Protein AF-A0A434L7R9-F1 (afdb_monomer)

Structure (mmCIF, N/CA/C/O backbone):
data_AF-A0A434L7R9-F1
#
_entry.id   AF-A0A434L7R9-F1
#
loop_
_atom_site.group_PDB
_atom_site.id
_atom_site.type_symbol
_atom_site.label_atom_id
_atom_site.label_alt_id
_atom_site.label_comp_id
_atom_site.label_asym_id
_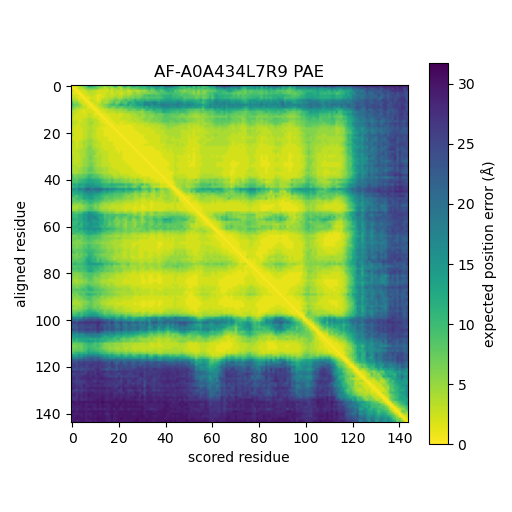atom_site.label_entity_id
_atom_site.label_seq_id
_atom_site.pdbx_PDB_ins_code
_atom_site.Cartn_x
_atom_site.Cartn_y
_atom_site.Cartn_z
_atom_site.occupancy
_atom_site.B_iso_or_equiv
_atom_site.auth_seq_id
_atom_site.auth_comp_id
_atom_site.auth_asym_id
_atom_site.auth_atom_id
_atom_site.pdbx_PDB_model_num
ATOM 1 N N . MET A 1 1 ? -10.806 -3.425 17.895 1.00 69.25 1 MET A N 1
ATOM 2 C CA . MET A 1 1 ? -9.485 -2.776 17.743 1.00 69.25 1 MET A CA 1
ATOM 3 C C . MET A 1 1 ? -8.549 -3.021 18.922 1.00 69.25 1 MET A C 1
ATOM 5 O O . MET A 1 1 ? -7.379 -2.742 18.752 1.00 69.25 1 MET A O 1
ATOM 9 N N . GLY A 1 2 ? -9.009 -3.547 20.071 1.00 85.31 2 GLY A N 1
ATOM 10 C CA . GLY A 1 2 ? -8.093 -4.004 21.130 1.00 85.31 2 GLY A CA 1
ATOM 11 C C . GLY A 1 2 ? -7.186 -2.913 21.700 1.00 85.31 2 GLY A C 1
ATOM 12 O O . GLY A 1 2 ? -6.108 -3.219 22.156 1.00 85.31 2 GLY A O 1
ATOM 13 N N . LEU A 1 3 ? -7.594 -1.644 21.629 1.00 91.31 3 LEU A N 1
ATOM 14 C CA . LEU A 1 3 ? -6.756 -0.505 22.029 1.00 91.31 3 LEU A CA 1
ATOM 15 C C . LEU A 1 3 ? -6.700 -0.309 23.549 1.00 91.31 3 LEU A C 1
ATOM 17 O O . LEU A 1 3 ? -5.814 0.364 24.068 1.00 91.31 3 LEU A O 1
ATOM 21 N N . ALA A 1 4 ? -7.687 -0.859 24.248 1.00 91.94 4 ALA A N 1
ATOM 22 C CA . ALA A 1 4 ? -7.780 -0.862 25.692 1.00 91.94 4 ALA A CA 1
ATOM 23 C C . ALA A 1 4 ? -8.614 -2.065 26.138 1.00 91.94 4 ALA A C 1
ATOM 25 O O . ALA A 1 4 ? -9.510 -2.513 25.413 1.00 91.94 4 ALA A O 1
ATOM 26 N N . ALA A 1 5 ? -8.340 -2.546 27.344 1.00 90.44 5 ALA A N 1
ATOM 27 C CA . ALA A 1 5 ? -9.110 -3.576 28.020 1.00 90.44 5 ALA A CA 1
ATOM 28 C C . ALA A 1 5 ? -9.573 -3.062 29.387 1.00 90.44 5 ALA A C 1
ATOM 30 O O . ALA A 1 5 ? -8.833 -2.368 30.091 1.00 90.44 5 ALA A O 1
ATOM 31 N N . GLU A 1 6 ? -10.800 -3.401 29.768 1.00 91.06 6 GLU A N 1
ATOM 32 C CA . GLU A 1 6 ? -11.309 -3.106 31.104 1.00 91.06 6 GLU A CA 1
ATOM 33 C C . GLU A 1 6 ? -10.627 -4.033 32.122 1.00 91.06 6 GLU A C 1
ATOM 35 O O . GLU A 1 6 ? -10.581 -5.249 31.936 1.00 91.06 6 GLU A O 1
ATOM 40 N N . VAL A 1 7 ? -10.067 -3.453 33.186 1.00 92.31 7 VAL A N 1
ATOM 41 C CA . VAL A 1 7 ? -9.358 -4.184 34.258 1.00 92.31 7 VAL A CA 1
ATOM 42 C C . VAL A 1 7 ? -10.090 -4.119 35.604 1.00 92.31 7 VAL A C 1
ATOM 44 O O . VAL A 1 7 ? -9.657 -4.723 36.581 1.00 92.31 7 VAL A O 1
ATOM 47 N N . GLY A 1 8 ? -11.212 -3.401 35.656 1.00 88.81 8 GLY A N 1
ATOM 48 C CA . GLY A 1 8 ? -12.092 -3.249 36.810 1.00 88.81 8 GLY A CA 1
ATOM 49 C C . GLY A 1 8 ? -13.160 -2.196 36.518 1.00 88.81 8 GLY A C 1
ATOM 50 O O . GLY A 1 8 ? -13.032 -1.455 35.547 1.00 88.81 8 GLY A O 1
ATOM 51 N N . ALA A 1 9 ? -14.194 -2.101 37.357 1.00 89.75 9 ALA A N 1
ATOM 52 C CA . ALA A 1 9 ? -15.298 -1.167 37.133 1.00 89.75 9 ALA A CA 1
ATOM 53 C C . ALA A 1 9 ? -14.784 0.277 36.966 1.00 89.75 9 ALA A C 1
ATOM 55 O O . ALA A 1 9 ? -14.219 0.862 37.892 1.00 89.75 9 ALA A O 1
ATOM 56 N N . GLY A 1 10 ? -14.951 0.835 35.764 1.00 89.38 10 GLY A N 1
ATOM 57 C CA . GLY A 1 10 ? -14.496 2.188 35.424 1.00 89.38 10 GLY A CA 1
ATOM 58 C C . GLY A 1 10 ? -12.977 2.348 35.264 1.00 89.38 10 GLY A C 1
ATOM 59 O O . GLY A 1 10 ? -12.508 3.471 35.097 1.00 89.38 10 GLY A O 1
ATOM 60 N N . SER A 1 11 ? -12.208 1.257 35.290 1.00 91.94 11 SER A N 1
ATOM 61 C CA . SER A 1 11 ? -10.750 1.252 35.129 1.00 91.94 11 SER A CA 1
ATOM 62 C C . SER A 1 11 ? -10.344 0.549 33.836 1.00 91.94 11 SER A C 1
ATOM 64 O O . SER A 1 11 ? -10.646 -0.625 33.624 1.00 91.94 11 SER A O 1
ATOM 66 N N . TRP A 1 12 ? -9.608 1.262 32.986 1.00 93.69 12 TRP A N 1
ATOM 67 C CA . TRP A 1 12 ? -9.172 0.784 31.676 1.00 93.69 12 TRP A CA 1
ATOM 68 C C . TRP A 1 12 ? -7.652 0.777 31.594 1.00 93.69 12 TRP A C 1
ATOM 70 O O . TRP A 1 12 ? -6.999 1.748 31.976 1.00 93.69 12 TRP A O 1
ATOM 80 N N . ARG A 1 13 ? -7.093 -0.311 31.068 1.00 93.25 13 ARG A N 1
ATOM 81 C CA . ARG A 1 13 ? -5.677 -0.408 30.719 1.00 93.25 13 ARG A CA 1
ATOM 82 C C . ARG A 1 13 ? -5.546 -0.255 29.213 1.00 93.25 13 ARG A C 1
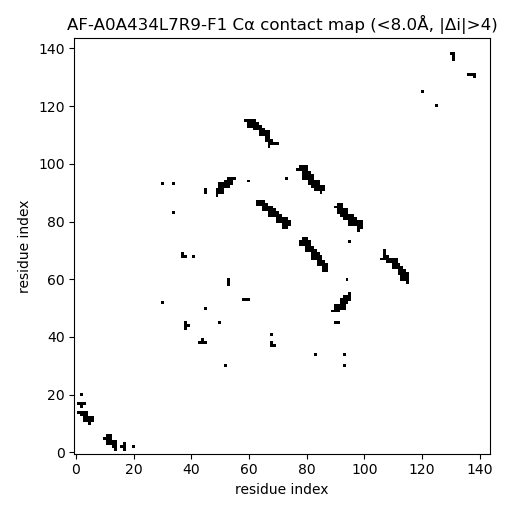ATOM 84 O O . ARG A 1 13 ? -6.224 -0.962 28.469 1.00 93.25 13 ARG A O 1
ATOM 91 N N . LEU A 1 14 ? -4.697 0.671 28.779 1.00 94.62 14 LEU A N 1
ATOM 92 C CA . LEU A 1 14 ? -4.328 0.782 27.371 1.00 94.62 14 LEU A CA 1
ATOM 93 C C . LEU A 1 14 ? -3.544 -0.460 26.956 1.00 94.62 14 LEU A C 1
ATOM 95 O O . LEU A 1 14 ? -2.793 -1.017 27.755 1.00 94.62 14 LEU A O 1
ATOM 99 N N . ASP A 1 15 ? -3.759 -0.896 25.725 1.00 93.19 15 ASP A N 1
ATOM 100 C CA . ASP A 1 15 ? -2.998 -1.999 25.162 1.00 93.19 15 ASP A CA 1
ATOM 101 C C . ASP A 1 15 ? -1.549 -1.566 24.919 1.00 93.19 15 ASP A C 1
ATOM 103 O O . ASP A 1 15 ? -1.291 -0.435 24.494 1.00 93.19 15 ASP A O 1
ATOM 107 N N . ASP A 1 16 ? -0.606 -2.462 25.193 1.00 93.56 16 ASP A N 1
ATOM 108 C CA . ASP A 1 16 ? 0.822 -2.182 25.045 1.00 93.56 16 ASP A CA 1
ATOM 109 C C . ASP A 1 16 ? 1.188 -1.926 23.558 1.00 93.56 16 ASP A C 1
ATOM 111 O O . ASP A 1 16 ? 2.141 -1.208 23.262 1.00 93.56 16 ASP A O 1
ATOM 115 N N . GLU A 1 17 ? 0.364 -2.405 22.613 1.00 93.50 17 GLU A N 1
ATOM 116 C CA . GLU A 1 17 ? 0.475 -2.202 21.161 1.00 93.50 17 GLU A CA 1
ATOM 117 C C . GLU A 1 17 ? -0.430 -1.069 20.622 1.00 93.50 17 GLU A C 1
ATOM 119 O O . GLU A 1 17 ? -0.633 -0.947 19.403 1.00 93.50 17 GLU A O 1
ATOM 124 N N . LEU A 1 18 ? -0.995 -0.223 21.497 1.00 95.00 18 LEU A N 1
ATOM 125 C CA . LEU A 1 18 ? -1.879 0.894 21.128 1.00 95.00 18 LEU A CA 1
ATOM 126 C C . LEU A 1 18 ? -1.269 1.771 20.028 1.00 95.00 18 LEU A C 1
ATOM 128 O O . LEU A 1 18 ? -1.896 2.012 18.992 1.00 95.00 18 LEU A O 1
ATOM 132 N N . GLU A 1 19 ? -0.046 2.252 20.254 1.00 94.69 19 GLU A N 1
ATOM 133 C CA . GLU A 1 19 ? 0.645 3.162 19.342 1.00 94.69 19 GLU A CA 1
ATOM 134 C C . GLU A 1 19 ? 0.885 2.501 17.981 1.00 94.69 19 GLU A C 1
ATOM 136 O O . GLU A 1 19 ? 0.565 3.080 16.942 1.00 94.69 19 GLU A O 1
ATOM 141 N N . ALA A 1 20 ? 1.393 1.265 17.978 1.00 91.31 20 ALA A N 1
ATOM 142 C CA . ALA A 1 20 ? 1.661 0.510 16.760 1.00 91.31 20 ALA A CA 1
ATOM 143 C C . ALA A 1 20 ? 0.377 0.257 15.953 1.00 91.31 20 ALA A C 1
ATOM 145 O O . ALA A 1 20 ? 0.371 0.369 14.724 1.00 91.31 20 ALA A O 1
ATOM 146 N N . THR A 1 21 ? -0.729 -0.042 16.636 1.00 91.31 21 THR A N 1
ATOM 147 C CA . THR A 1 21 ? -2.034 -0.279 16.008 1.00 91.31 21 THR A CA 1
ATOM 148 C C . THR A 1 21 ? -2.620 0.995 15.410 1.00 91.31 21 THR A C 1
ATOM 150 O O . THR A 1 21 ? -3.087 0.977 14.265 1.00 91.31 21 THR A O 1
ATOM 153 N N . LEU A 1 22 ? -2.572 2.111 16.139 1.00 94.19 22 LEU A N 1
ATOM 154 C CA . LEU A 1 22 ? -3.037 3.404 15.638 1.00 94.19 22 LEU A CA 1
ATOM 155 C C . LEU A 1 22 ? -2.186 3.900 14.467 1.00 94.19 22 LEU A C 1
ATOM 157 O O . LEU A 1 22 ? -2.750 4.327 13.459 1.00 94.19 22 LEU A O 1
ATOM 161 N N . ARG A 1 23 ? -0.857 3.774 14.553 1.00 91.25 23 ARG A N 1
ATOM 162 C CA . ARG A 1 23 ? 0.069 4.125 13.469 1.00 91.25 23 ARG A CA 1
ATOM 163 C C . ARG A 1 23 ? -0.252 3.352 12.191 1.00 91.25 23 ARG A C 1
ATOM 165 O O . ARG A 1 23 ? -0.540 3.970 11.172 1.00 91.25 23 ARG A O 1
ATOM 172 N N . ARG A 1 24 ? -0.329 2.020 12.265 1.00 90.00 24 ARG A N 1
ATOM 173 C CA . ARG A 1 24 ? -0.670 1.154 11.121 1.00 90.00 24 ARG A CA 1
ATOM 174 C C . ARG A 1 24 ? -2.046 1.472 10.529 1.00 90.00 24 ARG A C 1
ATOM 176 O O . ARG A 1 24 ? -2.234 1.415 9.316 1.00 90.00 24 ARG A O 1
ATOM 183 N N . THR A 1 25 ? -3.020 1.814 11.372 1.00 91.88 25 THR A N 1
ATOM 184 C CA . THR A 1 25 ? -4.361 2.210 10.912 1.00 91.88 25 THR A CA 1
ATOM 185 C C . THR A 1 25 ? -4.321 3.547 10.167 1.00 91.88 25 THR A C 1
ATOM 187 O O . THR A 1 25 ? -4.939 3.673 9.109 1.00 91.88 25 THR A O 1
ATOM 190 N N . GLY A 1 26 ? -3.575 4.525 10.689 1.00 92.75 26 GLY A N 1
ATOM 191 C CA . GLY A 1 26 ? -3.361 5.822 10.046 1.00 92.75 26 GLY A CA 1
ATOM 192 C C . GLY A 1 26 ? -2.649 5.687 8.700 1.00 92.75 26 GLY A C 1
ATOM 193 O O . GLY A 1 26 ? -3.178 6.141 7.687 1.00 92.75 26 GLY A O 1
ATOM 194 N N . GLU A 1 27 ? -1.528 4.963 8.670 1.00 91.44 27 GLU A N 1
ATOM 195 C CA . GLU A 1 27 ? -0.754 4.670 7.455 1.00 91.44 27 GLU A CA 1
ATOM 196 C C . GLU A 1 27 ? -1.627 4.023 6.375 1.00 91.44 27 GLU A C 1
ATOM 198 O O . GLU A 1 27 ? -1.653 4.468 5.225 1.00 91.44 27 GLU A O 1
ATOM 203 N N . ARG A 1 28 ? -2.425 3.015 6.748 1.00 92.50 28 ARG A N 1
ATOM 204 C CA . ARG A 1 28 ? -3.359 2.376 5.816 1.00 92.50 28 ARG A CA 1
ATOM 205 C C . ARG A 1 28 ? -4.388 3.367 5.270 1.00 92.50 28 ARG A C 1
ATOM 207 O O . ARG A 1 28 ? -4.706 3.323 4.081 1.00 92.50 28 ARG A O 1
ATOM 214 N N . GLY A 1 29 ? -4.904 4.259 6.113 1.00 93.81 29 GLY A N 1
ATOM 215 C CA . GLY A 1 29 ? -5.816 5.324 5.697 1.00 93.81 29 GLY A CA 1
ATOM 216 C C . GLY A 1 29 ? -5.188 6.276 4.676 1.00 93.81 29 GLY A C 1
ATOM 217 O O . GLY A 1 29 ? -5.839 6.651 3.699 1.00 93.81 29 GLY A O 1
ATOM 218 N N . ASP A 1 30 ? -3.919 6.628 4.851 1.00 93.44 30 ASP A N 1
ATOM 219 C CA . ASP A 1 30 ? -3.205 7.522 3.937 1.00 93.44 30 ASP A CA 1
ATOM 220 C C . ASP A 1 30 ? -2.859 6.851 2.599 1.00 93.44 30 ASP A C 1
ATOM 222 O O . ASP A 1 30 ? -2.959 7.488 1.541 1.00 93.44 30 ASP A O 1
ATOM 226 N N . ILE A 1 31 ? -2.579 5.543 2.607 1.00 94.00 31 ILE A N 1
ATOM 227 C CA . ILE A 1 31 ? -2.461 4.736 1.383 1.00 94.00 31 ILE A CA 1
ATOM 228 C C . ILE A 1 31 ? -3.781 4.751 0.601 1.00 94.00 31 ILE A C 1
ATOM 230 O O . ILE A 1 31 ? -3.784 5.037 -0.596 1.00 94.00 31 ILE A O 1
ATOM 234 N N . ILE A 1 32 ? -4.915 4.507 1.263 1.00 93.88 32 ILE A N 1
ATOM 235 C CA . ILE A 1 32 ? -6.250 4.507 0.637 1.00 93.88 32 ILE A CA 1
ATOM 236 C C . ILE A 1 32 ? -6.558 5.869 -0.003 1.00 93.88 32 ILE A C 1
ATOM 238 O O . ILE A 1 32 ? -6.998 5.923 -1.154 1.00 93.88 32 ILE A O 1
ATOM 242 N N . LYS A 1 33 ? -6.278 6.978 0.697 1.00 94.69 33 LYS A N 1
ATOM 243 C CA . LYS A 1 33 ? -6.427 8.334 0.135 1.00 94.69 33 LYS A CA 1
ATOM 244 C C . LYS A 1 33 ? -5.545 8.538 -1.096 1.00 94.69 33 LYS A C 1
ATOM 246 O O . LYS A 1 33 ? -5.982 9.149 -2.070 1.00 94.69 33 LYS A O 1
ATOM 251 N N . THR A 1 34 ? -4.318 8.024 -1.059 1.00 95.00 34 THR A N 1
ATOM 252 C CA . THR A 1 34 ? -3.379 8.100 -2.181 1.00 95.00 34 THR A CA 1
ATOM 253 C C . THR A 1 34 ? -3.894 7.324 -3.388 1.00 95.00 34 THR A C 1
ATOM 255 O O . THR A 1 34 ? -3.981 7.900 -4.468 1.00 95.00 34 THR A O 1
ATOM 258 N N . ILE A 1 35 ? -4.330 6.072 -3.210 1.00 94.94 35 ILE A N 1
ATOM 259 C CA . ILE A 1 35 ? -4.923 5.269 -4.291 1.00 94.94 35 ILE A CA 1
ATOM 260 C C . ILE A 1 35 ? -6.105 6.005 -4.920 1.00 94.94 35 ILE A C 1
ATOM 262 O O . ILE A 1 35 ? -6.157 6.153 -6.141 1.00 94.94 35 ILE A O 1
ATOM 266 N N . HIS A 1 36 ? -7.021 6.510 -4.092 1.00 94.12 36 HIS A N 1
ATOM 267 C CA . HIS A 1 36 ? -8.189 7.239 -4.570 1.00 94.12 36 HIS A CA 1
ATOM 268 C C . HIS A 1 36 ? -7.801 8.447 -5.431 1.00 94.12 36 HIS A C 1
ATOM 270 O O . HIS A 1 36 ? -8.306 8.595 -6.542 1.00 94.12 36 HIS A O 1
ATOM 276 N N . ARG A 1 37 ? -6.880 9.285 -4.939 1.00 93.44 37 ARG A N 1
ATOM 277 C CA . ARG A 1 37 ? -6.418 10.490 -5.638 1.00 93.44 37 ARG A CA 1
ATOM 278 C C . ARG A 1 37 ? -5.783 10.156 -6.991 1.00 93.44 37 ARG A C 1
ATOM 280 O O . ARG A 1 37 ? -6.148 10.770 -7.991 1.00 93.44 37 ARG A O 1
ATOM 287 N N . GLU A 1 38 ? -4.871 9.185 -7.030 1.00 94.00 38 GLU A N 1
ATOM 288 C CA . GLU A 1 38 ? -4.149 8.822 -8.258 1.00 94.00 38 GLU A CA 1
ATOM 289 C C . GLU A 1 38 ? -5.067 8.169 -9.304 1.00 94.00 38 GLU A C 1
ATOM 291 O O . GLU A 1 38 ? -4.954 8.449 -10.499 1.00 94.00 38 GLU A O 1
ATOM 296 N N . LEU A 1 39 ? -6.007 7.322 -8.871 1.00 92.00 39 LEU A N 1
ATOM 297 C CA . LEU A 1 39 ? -6.975 6.690 -9.769 1.00 92.00 39 LEU A CA 1
ATOM 298 C C . LEU A 1 39 ? -8.006 7.691 -10.302 1.00 92.00 39 LEU A C 1
ATOM 300 O O . LEU A 1 39 ? -8.261 7.720 -11.510 1.00 92.00 39 LEU A O 1
ATOM 304 N N . ALA A 1 40 ? -8.566 8.537 -9.432 1.00 90.62 40 ALA A N 1
ATOM 305 C CA . ALA A 1 40 ? -9.532 9.563 -9.821 1.00 90.62 40 ALA A CA 1
ATOM 306 C C . ALA A 1 40 ? -8.919 10.562 -10.813 1.00 90.62 40 ALA A C 1
ATOM 308 O O . ALA A 1 40 ? -9.532 10.860 -11.837 1.00 90.62 40 ALA A O 1
ATOM 309 N N . GLY A 1 41 ? -7.674 10.994 -10.576 1.00 88.12 41 GLY A N 1
ATOM 310 C CA . GLY A 1 41 ? -6.940 11.883 -11.483 1.00 88.12 41 GLY A CA 1
ATOM 311 C C . GLY A 1 41 ? -6.703 11.304 -12.884 1.00 88.12 41 GLY A C 1
ATOM 312 O O . GLY A 1 41 ? -6.439 12.057 -13.818 1.00 88.12 41 GLY A O 1
ATOM 313 N N . LYS A 1 42 ? -6.827 9.981 -13.056 1.00 87.19 42 LYS A N 1
ATOM 314 C CA . LYS A 1 42 ? -6.656 9.277 -14.340 1.00 87.19 42 LYS A CA 1
ATOM 315 C C . LYS A 1 42 ? -7.957 8.716 -14.915 1.00 87.19 42 LYS A C 1
ATOM 317 O O . LYS A 1 42 ? -7.910 7.992 -15.907 1.00 87.19 42 LYS A O 1
ATOM 322 N N . GLY A 1 43 ? -9.103 9.019 -14.299 1.00 85.44 43 GLY A N 1
ATOM 323 C CA . GLY A 1 43 ? -10.408 8.493 -14.714 1.00 85.44 43 GLY A CA 1
ATOM 324 C C . GLY A 1 43 ? -10.562 6.980 -14.519 1.00 85.44 43 GLY A C 1
ATOM 325 O O . GLY A 1 43 ? -11.434 6.369 -15.130 1.00 85.44 43 GLY A O 1
ATOM 326 N N . LEU A 1 44 ? -9.725 6.358 -13.683 1.00 82.81 44 LEU A N 1
ATOM 327 C CA . LEU A 1 44 ? -9.718 4.915 -13.423 1.00 82.81 44 LEU A CA 1
ATOM 328 C C . LEU A 1 44 ? -10.542 4.588 -12.179 1.00 82.81 44 LEU A C 1
ATOM 330 O O . LEU A 1 44 ? -10.025 4.088 -11.183 1.00 82.81 44 LEU A O 1
ATOM 334 N N . ALA A 1 45 ? -11.836 4.901 -12.222 1.00 75.69 45 ALA A N 1
ATOM 335 C CA . ALA A 1 45 ? -12.739 4.649 -11.106 1.00 75.69 45 ALA A CA 1
ATOM 336 C C . ALA A 1 45 ? -12.936 3.135 -10.891 1.00 75.69 45 ALA A C 1
ATOM 338 O O . ALA A 1 45 ? -13.754 2.496 -11.550 1.00 75.69 45 ALA A O 1
ATOM 339 N N . ARG A 1 46 ? -12.170 2.561 -9.959 1.00 78.81 46 ARG A N 1
ATOM 340 C CA . ARG A 1 46 ? -12.390 1.218 -9.403 1.00 78.81 46 ARG A CA 1
ATOM 341 C C . ARG A 1 46 ? -13.164 1.319 -8.094 1.00 78.81 46 ARG A C 1
ATOM 343 O O . ARG A 1 46 ? -13.029 2.315 -7.379 1.00 78.81 46 ARG A O 1
ATOM 350 N N . SER A 1 47 ? -13.938 0.286 -7.762 1.00 86.12 47 SER A N 1
ATOM 351 C CA . SER A 1 47 ? -14.520 0.184 -6.424 1.00 86.12 47 SER A CA 1
ATOM 352 C C . SER A 1 47 ? -13.397 0.073 -5.396 1.00 86.12 47 SER A C 1
ATOM 354 O O . SER A 1 47 ? -12.377 -0.564 -5.654 1.00 86.12 47 SER A O 1
ATOM 356 N N . ALA A 1 48 ? -13.587 0.640 -4.204 1.00 83.75 48 ALA A N 1
ATOM 357 C CA . ALA A 1 48 ? -12.632 0.473 -3.108 1.00 83.75 48 ALA A CA 1
ATOM 358 C C . ALA A 1 48 ? -12.450 -1.006 -2.707 1.00 83.75 48 ALA A C 1
ATOM 360 O O . ALA A 1 48 ? -11.409 -1.375 -2.171 1.00 83.75 48 ALA A O 1
ATOM 361 N N . ALA A 1 49 ? -13.439 -1.861 -3.001 1.00 87.94 49 ALA A N 1
ATOM 362 C CA . ALA A 1 49 ? -13.350 -3.309 -2.805 1.00 87.94 49 ALA A CA 1
ATOM 363 C C . ALA A 1 49 ? -12.317 -3.988 -3.729 1.00 87.94 49 ALA A C 1
ATOM 365 O O . ALA A 1 49 ? -11.846 -5.080 -3.418 1.00 87.94 49 ALA A O 1
ATOM 366 N N . ASP A 1 50 ? -11.938 -3.333 -4.829 1.00 92.94 50 ASP A N 1
ATOM 367 C CA . ASP A 1 50 ? -10.977 -3.842 -5.811 1.00 92.94 50 ASP A CA 1
ATOM 368 C C . ASP A 1 50 ? -9.546 -3.350 -5.532 1.00 92.94 50 ASP A C 1
ATOM 370 O O . ASP A 1 50 ? -8.642 -3.559 -6.342 1.00 92.94 50 ASP A O 1
ATOM 374 N N . TRP A 1 51 ? -9.318 -2.656 -4.412 1.00 94.19 51 TRP A N 1
ATOM 375 C CA . TRP A 1 51 ? -7.990 -2.187 -4.023 1.00 94.19 51 TRP A CA 1
ATOM 376 C C . TRP A 1 51 ? -7.276 -3.226 -3.168 1.00 94.19 51 TRP A C 1
ATOM 378 O O . TRP A 1 51 ? -7.812 -3.727 -2.179 1.00 94.19 51 TRP A O 1
ATOM 388 N N . VAL A 1 52 ? -6.027 -3.511 -3.519 1.00 94.81 52 VAL A N 1
ATOM 389 C CA . VAL A 1 52 ? -5.161 -4.429 -2.779 1.00 94.81 52 VAL A CA 1
ATOM 390 C C . VAL A 1 52 ? -3.916 -3.672 -2.345 1.00 94.81 52 VAL A C 1
ATOM 392 O O . VAL A 1 52 ? -3.246 -3.046 -3.163 1.00 94.81 52 VAL A O 1
ATOM 395 N N . ILE A 1 53 ? -3.615 -3.718 -1.050 1.00 93.81 53 ILE A N 1
ATOM 396 C CA . ILE A 1 53 ? -2.458 -3.043 -0.461 1.00 93.81 53 ILE A CA 1
ATOM 397 C C . ILE A 1 53 ? -1.443 -4.108 -0.085 1.00 93.81 53 ILE A C 1
ATOM 399 O O . ILE A 1 53 ? -1.725 -4.963 0.752 1.00 93.81 53 ILE A O 1
ATOM 403 N N . HIS A 1 54 ? -0.274 -4.018 -0.703 1.00 93.12 54 HIS A N 1
ATOM 404 C CA . HIS A 1 54 ? 0.884 -4.852 -0.433 1.00 93.12 54 HIS A CA 1
ATOM 405 C C . HIS A 1 54 ? 1.927 -4.007 0.291 1.00 93.12 54 HIS A C 1
ATOM 407 O O . HIS A 1 54 ? 2.829 -3.428 -0.322 1.00 93.12 54 HIS A O 1
ATOM 413 N N . ASP A 1 55 ? 1.716 -3.859 1.596 1.00 86.88 55 ASP A N 1
ATOM 414 C CA . ASP A 1 55 ? 2.632 -3.167 2.496 1.00 86.88 55 ASP A CA 1
ATOM 415 C C . ASP A 1 55 ? 3.694 -4.123 3.066 1.00 86.88 55 ASP A C 1
ATOM 417 O O . ASP A 1 55 ? 3.683 -5.329 2.824 1.00 86.88 55 ASP A O 1
ATOM 421 N N . ARG A 1 56 ? 4.642 -3.573 3.828 1.00 79.75 56 ARG A N 1
ATOM 422 C CA . ARG A 1 56 ? 5.757 -4.328 4.414 1.00 79.75 56 ARG A CA 1
ATOM 423 C C . ARG A 1 56 ? 5.324 -5.405 5.415 1.00 79.75 56 ARG A C 1
ATOM 425 O O . ARG A 1 56 ? 6.063 -6.368 5.605 1.00 79.75 56 ARG A O 1
ATOM 432 N N . ALA A 1 57 ? 4.215 -5.194 6.119 1.00 77.25 57 ALA A N 1
ATOM 433 C CA . ALA A 1 57 ? 3.749 -6.098 7.166 1.00 77.25 57 ALA A CA 1
ATOM 434 C C . ALA A 1 57 ? 2.864 -7.224 6.606 1.00 77.25 57 ALA A C 1
ATOM 436 O O . ALA A 1 57 ? 2.596 -8.194 7.315 1.00 77.25 57 ALA A O 1
ATOM 437 N N . GLY A 1 58 ? 2.404 -7.080 5.363 1.00 79.12 58 GLY A N 1
ATOM 438 C CA . GLY A 1 58 ? 1.562 -8.039 4.669 1.00 79.12 58 GLY A CA 1
ATOM 439 C C . GLY A 1 58 ? 2.317 -9.136 3.924 1.00 79.12 58 GLY A C 1
ATOM 440 O O . GLY A 1 58 ? 3.544 -9.254 3.950 1.00 79.12 58 GLY A O 1
ATOM 441 N N . GLU A 1 59 ? 1.533 -9.958 3.233 1.00 81.50 59 GLU A N 1
ATOM 442 C CA . GLU A 1 59 ? 2.060 -10.982 2.341 1.00 81.50 59 GLU A CA 1
ATOM 443 C C . GLU A 1 59 ? 2.729 -10.351 1.111 1.00 81.50 59 GLU A C 1
ATOM 445 O O . GLU A 1 59 ? 2.264 -9.329 0.596 1.00 81.50 59 GLU A O 1
ATOM 450 N N . PRO A 1 60 ? 3.813 -10.958 0.600 1.00 79.00 60 PRO A N 1
ATOM 451 C CA . PRO A 1 60 ? 4.449 -10.483 -0.614 1.00 79.00 60 PRO A CA 1
ATOM 452 C C . PRO A 1 60 ? 3.503 -10.589 -1.812 1.00 79.00 60 PRO A C 1
ATOM 454 O O . PRO A 1 60 ? 2.718 -11.529 -1.944 1.00 79.00 60 PRO A O 1
ATOM 457 N N . VAL A 1 61 ? 3.653 -9.645 -2.740 1.00 82.88 61 VAL A N 1
ATOM 458 C CA . VAL A 1 61 ? 2.898 -9.604 -3.995 1.00 82.88 61 VAL A CA 1
ATOM 459 C C . VAL A 1 61 ? 3.092 -10.906 -4.769 1.00 82.88 61 VAL A C 1
ATOM 461 O O . VAL A 1 61 ? 4.190 -11.176 -5.259 1.00 82.88 61 VAL A O 1
ATOM 464 N N . GLN A 1 62 ? 2.029 -11.695 -4.935 1.00 84.75 62 GLN A N 1
ATOM 465 C CA . GLN A 1 62 ? 2.020 -12.760 -5.941 1.00 84.75 62 GLN A CA 1
ATOM 466 C C . GLN A 1 62 ? 2.212 -12.149 -7.330 1.00 84.75 62 GLN A C 1
ATOM 468 O O . GLN A 1 62 ? 1.817 -11.007 -7.563 1.00 84.75 62 GLN A O 1
ATOM 473 N N . SER A 1 63 ? 2.838 -12.879 -8.259 1.00 90.00 63 SER A N 1
ATOM 474 C CA . SER A 1 63 ? 3.177 -12.280 -9.551 1.00 90.00 63 SER A CA 1
ATOM 475 C C . SER A 1 63 ? 1.934 -11.736 -10.258 1.00 90.00 63 SER A C 1
ATOM 477 O O . SER A 1 63 ? 0.973 -12.468 -10.472 1.00 90.00 63 SER A O 1
ATOM 479 N N . LEU A 1 64 ? 1.976 -10.456 -10.630 1.00 93.50 64 LEU A N 1
ATOM 480 C CA . LEU A 1 64 ? 0.894 -9.771 -11.329 1.00 93.50 64 LEU A CA 1
ATOM 481 C C . LEU A 1 64 ? 1.436 -8.984 -12.514 1.00 93.50 64 LEU A C 1
ATOM 483 O O . LEU A 1 64 ? 2.592 -8.554 -12.522 1.00 93.50 64 LEU A O 1
ATOM 487 N N . VAL A 1 65 ? 0.585 -8.794 -13.517 1.00 95.62 65 VAL A N 1
ATOM 488 C CA . VAL A 1 65 ? 0.864 -7.966 -14.692 1.00 95.62 65 VAL A CA 1
ATOM 489 C C . VAL A 1 65 ? -0.168 -6.855 -14.747 1.00 95.62 65 VAL A C 1
ATOM 491 O O . VAL A 1 65 ? -1.354 -7.087 -14.509 1.00 95.62 65 VAL A O 1
ATOM 494 N N . GLY A 1 66 ? 0.273 -5.649 -15.072 1.00 94.69 66 GLY A N 1
ATOM 495 C CA . GLY A 1 66 ? -0.633 -4.520 -15.167 1.00 94.69 66 GLY A CA 1
ATOM 496 C C . GLY A 1 66 ? 0.026 -3.255 -15.659 1.00 94.69 66 GLY A C 1
ATOM 497 O O . GLY A 1 66 ? 1.217 -3.218 -15.966 1.00 94.69 66 GLY A O 1
ATOM 498 N N . ARG A 1 67 ? -0.779 -2.204 -15.724 1.00 94.38 67 ARG A N 1
ATOM 499 C CA . ARG A 1 67 ? -0.359 -0.877 -16.148 1.00 94.38 67 ARG A CA 1
ATOM 500 C C . ARG A 1 67 ? -0.001 -0.027 -14.939 1.00 94.38 67 ARG A C 1
ATOM 502 O O . ARG A 1 67 ? -0.788 0.076 -14.000 1.00 94.38 67 ARG A O 1
ATOM 509 N N . VAL A 1 68 ? 1.150 0.636 -14.988 1.00 93.75 68 VAL A N 1
ATOM 510 C CA . VAL A 1 68 ? 1.551 1.589 -13.950 1.00 93.75 68 VAL A CA 1
ATOM 511 C C . VAL A 1 68 ? 0.622 2.797 -13.981 1.00 93.75 68 VAL A C 1
ATOM 513 O O . VAL A 1 68 ? 0.581 3.560 -14.951 1.00 93.75 68 VAL A O 1
ATOM 516 N N . VAL A 1 69 ? -0.120 2.970 -12.893 1.00 93.50 69 VAL A N 1
ATOM 517 C CA . VAL A 1 69 ? -0.960 4.136 -12.635 1.00 93.50 69 VAL A CA 1
ATOM 518 C C . VAL A 1 69 ? -0.100 5.238 -12.053 1.00 93.50 69 VAL A C 1
ATOM 520 O O . VAL A 1 69 ? -0.121 6.333 -12.586 1.00 93.50 69 VAL A O 1
ATOM 523 N N . ALA A 1 70 ? 0.670 4.982 -11.004 1.00 92.62 70 ALA A N 1
ATOM 524 C CA . ALA A 1 70 ? 1.479 6.014 -10.367 1.00 92.62 70 ALA A CA 1
ATOM 525 C C . ALA A 1 70 ? 2.697 5.412 -9.671 1.00 92.62 70 ALA A C 1
ATOM 527 O O . ALA A 1 70 ? 2.702 4.233 -9.316 1.00 92.62 70 ALA A O 1
ATOM 528 N N . ARG A 1 71 ? 3.704 6.251 -9.441 1.00 90.81 71 ARG A N 1
ATOM 529 C CA . ARG A 1 71 ? 4.848 5.995 -8.566 1.00 90.81 71 ARG A CA 1
ATOM 530 C C . ARG A 1 71 ? 5.067 7.242 -7.721 1.00 90.81 71 ARG A C 1
ATOM 532 O O . ARG A 1 71 ? 4.940 8.351 -8.235 1.00 90.81 71 ARG A O 1
ATOM 539 N N . GLY A 1 72 ? 5.412 7.062 -6.455 1.00 90.38 72 GLY A N 1
ATOM 540 C CA . GLY A 1 72 ? 5.690 8.175 -5.554 1.00 90.38 72 GLY A CA 1
ATOM 541 C C . GLY A 1 72 ? 6.425 7.729 -4.301 1.00 90.38 72 GLY A C 1
ATOM 542 O O . GLY A 1 72 ? 6.779 6.557 -4.170 1.00 90.38 72 GLY A O 1
ATOM 543 N N . LEU A 1 73 ? 6.641 8.671 -3.387 1.00 90.06 73 LEU A N 1
ATOM 544 C CA . LEU A 1 73 ? 7.232 8.413 -2.078 1.00 90.06 73 LEU A CA 1
ATOM 545 C C . LEU A 1 73 ? 6.158 7.925 -1.103 1.00 90.06 73 LEU A C 1
ATOM 547 O O . LEU A 1 73 ? 5.107 8.546 -0.958 1.00 90.06 73 LEU A O 1
ATOM 551 N N . ALA A 1 74 ? 6.425 6.791 -0.465 1.00 88.50 74 ALA A N 1
ATOM 552 C CA . ALA A 1 74 ? 5.661 6.275 0.666 1.00 88.50 74 ALA A CA 1
ATOM 553 C C . ALA A 1 74 ? 6.206 6.817 1.994 1.00 88.50 74 ALA A C 1
ATOM 555 O O . ALA A 1 74 ? 5.444 7.018 2.933 1.00 88.50 74 ALA A O 1
ATOM 556 N N . ASP A 1 75 ? 7.517 7.050 2.056 1.00 87.75 75 ASP A N 1
ATOM 557 C CA . ASP A 1 75 ? 8.218 7.609 3.208 1.00 87.75 75 ASP A CA 1
ATOM 558 C C . ASP A 1 75 ? 9.444 8.370 2.698 1.00 87.75 75 ASP A C 1
ATOM 560 O O . ASP A 1 75 ? 10.387 7.772 2.177 1.00 87.75 75 ASP A O 1
ATOM 564 N N . GLU A 1 76 ? 9.410 9.692 2.822 1.00 84.62 76 GLU A N 1
ATOM 565 C CA . GLU A 1 76 ? 10.471 10.583 2.352 1.00 84.62 76 GLU A CA 1
ATOM 566 C C . GLU A 1 76 ? 11.746 10.471 3.200 1.00 84.62 76 GLU A C 1
ATOM 568 O O . GLU A 1 76 ? 12.849 10.543 2.666 1.00 84.62 76 GLU A O 1
ATOM 573 N N . ILE A 1 77 ? 11.612 10.215 4.506 1.00 87.31 77 ILE A N 1
ATOM 574 C CA . ILE A 1 77 ? 12.751 10.114 5.431 1.00 87.31 77 ILE A CA 1
ATOM 575 C C . ILE A 1 77 ? 13.592 8.881 5.094 1.00 87.31 77 ILE A C 1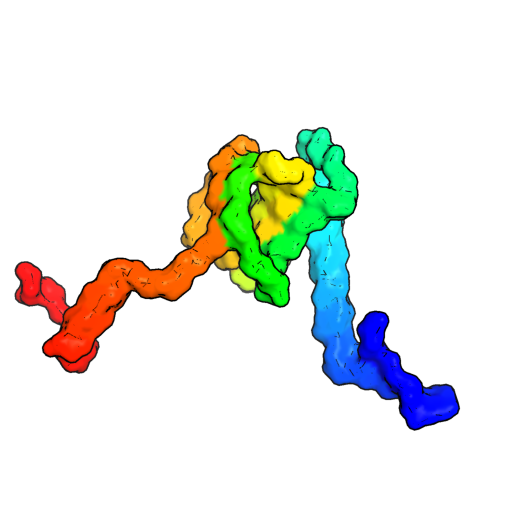
ATOM 577 O O . ILE A 1 77 ? 14.820 8.919 5.151 1.00 87.31 77 ILE A O 1
ATOM 581 N N . ASN A 1 78 ? 12.932 7.779 4.735 1.00 85.38 78 ASN A N 1
ATOM 582 C CA . ASN A 1 78 ? 13.587 6.508 4.431 1.00 85.38 78 ASN A CA 1
ATOM 583 C C . ASN A 1 78 ? 13.770 6.246 2.922 1.00 85.38 78 ASN A C 1
ATOM 585 O O . ASN A 1 78 ? 14.117 5.116 2.553 1.00 85.38 78 ASN A O 1
ATOM 589 N N . ASP A 1 79 ? 13.517 7.251 2.073 1.00 87.81 79 ASP A N 1
ATOM 590 C CA . ASP A 1 79 ? 13.526 7.182 0.600 1.00 87.81 79 ASP A CA 1
ATOM 591 C C . ASP A 1 79 ? 12.713 6.001 0.036 1.00 87.81 79 ASP A C 1
ATOM 593 O O . ASP A 1 79 ? 13.073 5.317 -0.931 1.00 87.81 79 ASP A O 1
ATOM 597 N N . ARG A 1 80 ? 11.595 5.684 0.688 1.00 87.56 80 ARG A N 1
ATOM 598 C CA . ARG A 1 80 ? 10.784 4.537 0.292 1.00 87.56 80 ARG A CA 1
ATOM 599 C C . ARG A 1 80 ? 9.748 4.954 -0.716 1.00 87.56 80 ARG A C 1
ATOM 601 O O . ARG A 1 80 ? 9.056 5.955 -0.556 1.00 87.56 80 ARG A O 1
ATOM 608 N N . HIS A 1 81 ? 9.611 4.126 -1.733 1.00 90.50 81 HIS A N 1
ATOM 609 C CA . HIS A 1 81 ? 8.739 4.368 -2.855 1.00 90.50 81 HIS A CA 1
ATOM 610 C C . HIS A 1 81 ? 7.589 3.366 -2.884 1.00 90.50 81 HIS A C 1
ATOM 612 O O . HIS A 1 81 ? 7.718 2.218 -2.452 1.00 90.50 81 HIS A O 1
ATOM 618 N N . TYR A 1 82 ? 6.473 3.799 -3.459 1.00 92.25 82 TYR A N 1
ATOM 619 C CA . TYR A 1 82 ? 5.362 2.935 -3.826 1.00 92.25 82 TYR A CA 1
ATOM 620 C C . TYR A 1 82 ? 5.108 2.970 -5.329 1.00 92.25 82 TYR A C 1
ATOM 622 O O . TYR A 1 82 ? 5.504 3.905 -6.031 1.00 92.25 82 TYR A O 1
ATOM 630 N N . MET A 1 83 ? 4.374 1.970 -5.803 1.00 93.56 83 MET A N 1
ATOM 631 C CA . MET A 1 83 ? 3.810 1.917 -7.143 1.00 93.56 83 MET A CA 1
ATOM 632 C C . MET A 1 83 ? 2.340 1.501 -7.078 1.00 93.56 83 MET A C 1
ATOM 634 O O . MET A 1 83 ? 1.979 0.613 -6.311 1.00 93.56 83 MET A O 1
ATOM 638 N N . ILE A 1 84 ? 1.498 2.128 -7.896 1.00 94.56 84 ILE A N 1
ATOM 639 C CA . ILE A 1 84 ? 0.111 1.714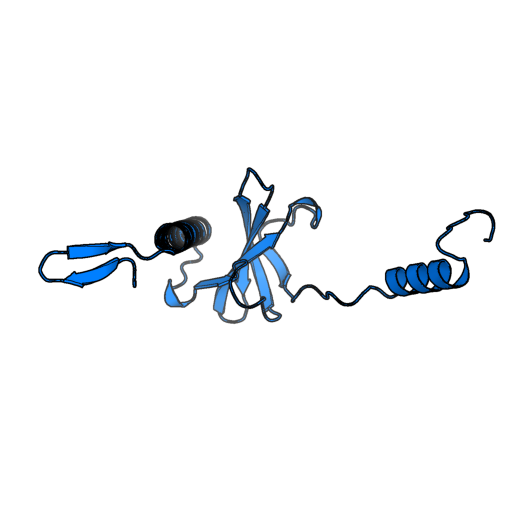 -8.115 1.00 94.56 84 ILE A CA 1
ATOM 640 C C . ILE A 1 84 ? 0.017 1.061 -9.489 1.00 94.56 84 ILE A C 1
ATOM 642 O O . ILE A 1 84 ? 0.407 1.670 -10.488 1.00 94.56 84 ILE A O 1
ATOM 646 N N . VAL A 1 85 ? -0.519 -0.156 -9.541 1.00 95.06 85 VAL A N 1
ATOM 647 C CA . VAL A 1 85 ? -0.698 -0.939 -10.768 1.00 95.06 85 VAL A CA 1
ATOM 648 C C . VAL A 1 85 ? -2.174 -1.286 -10.955 1.00 95.06 85 VAL A C 1
ATOM 650 O O . VAL A 1 85 ? -2.773 -1.913 -10.089 1.00 95.06 85 VAL A O 1
ATOM 653 N N . ASP A 1 86 ? -2.746 -0.899 -12.095 1.00 94.38 86 ASP A N 1
ATOM 654 C CA . ASP A 1 86 ? -4.055 -1.364 -12.577 1.00 94.38 86 ASP A CA 1
ATOM 655 C C . ASP A 1 86 ? -3.818 -2.694 -13.298 1.00 94.38 86 ASP A C 1
ATOM 657 O O . ASP A 1 86 ? -3.257 -2.730 -14.401 1.00 94.38 86 ASP A O 1
ATOM 661 N N . ALA A 1 87 ? -4.111 -3.789 -12.603 1.00 95.25 87 ALA A N 1
ATOM 662 C CA . ALA A 1 87 ? -3.735 -5.132 -13.009 1.00 95.25 87 ALA A CA 1
ATOM 663 C C . ALA A 1 87 ? -4.794 -5.799 -13.889 1.00 95.25 87 ALA A C 1
ATOM 665 O O . 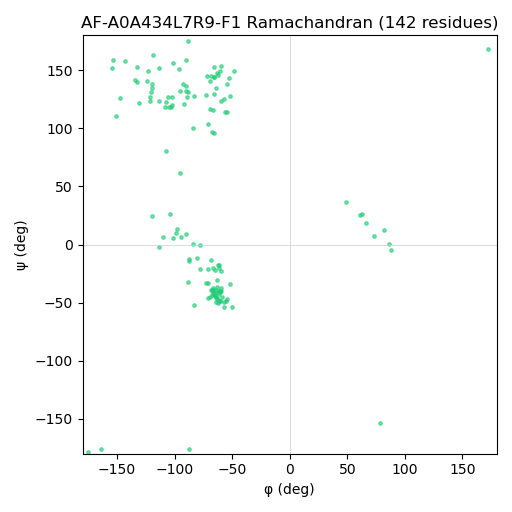ALA A 1 87 ? -5.972 -5.437 -13.912 1.00 95.25 87 ALA A O 1
ATOM 666 N N . VAL A 1 88 ? -4.349 -6.807 -14.639 1.00 94.81 88 VAL A N 1
ATOM 667 C CA . VAL A 1 88 ? -5.215 -7.578 -15.546 1.00 94.81 88 VAL A CA 1
ATOM 668 C C . VAL A 1 88 ? -6.248 -8.437 -14.810 1.00 94.81 88 VAL A C 1
ATOM 670 O O . VAL A 1 88 ? -7.197 -8.902 -15.433 1.00 94.81 88 VAL A O 1
ATOM 673 N N . ASP A 1 89 ? -6.097 -8.624 -13.497 1.00 93.38 89 ASP A N 1
ATOM 674 C CA . ASP A 1 89 ? -7.082 -9.283 -12.631 1.00 93.38 89 ASP A CA 1
ATOM 675 C C . ASP A 1 89 ? -8.273 -8.369 -12.271 1.00 93.38 89 ASP A C 1
ATOM 677 O O . ASP A 1 89 ? -9.189 -8.786 -11.561 1.00 93.38 89 ASP A O 1
ATOM 681 N N . GLY A 1 90 ? -8.272 -7.127 -12.769 1.00 91.81 90 GLY A N 1
ATOM 682 C CA . GLY A 1 90 ? -9.311 -6.131 -12.533 1.00 91.81 90 GLY A CA 1
ATOM 683 C C . GLY A 1 90 ? -9.117 -5.311 -11.258 1.00 91.81 90 GLY A C 1
ATOM 684 O O . GLY A 1 90 ? -9.940 -4.431 -10.994 1.00 91.81 90 GLY A O 1
ATOM 685 N N . LYS A 1 91 ? -8.046 -5.556 -10.494 1.00 94.81 91 LYS A N 1
ATOM 686 C CA . LYS A 1 91 ? -7.759 -4.885 -9.225 1.00 94.81 91 LYS A CA 1
ATOM 687 C C . LYS A 1 91 ? -6.703 -3.797 -9.375 1.00 94.81 91 LYS A C 1
ATOM 689 O O . LYS A 1 91 ? -5.880 -3.790 -10.290 1.00 94.81 91 LYS A O 1
ATOM 694 N N . SER A 1 92 ? -6.728 -2.843 -8.449 1.00 95.50 92 SER A N 1
ATOM 695 C CA . SER A 1 92 ? -5.675 -1.834 -8.310 1.00 95.50 92 SER A CA 1
ATOM 696 C C . SER A 1 92 ? -4.783 -2.183 -7.130 1.00 95.50 92 SER A C 1
ATOM 698 O O . SER A 1 92 ? -5.234 -2.224 -5.987 1.00 95.50 92 SER A O 1
ATOM 700 N N . HIS A 1 93 ? -3.508 -2.424 -7.409 1.00 95.56 93 HIS A N 1
ATOM 701 C CA . HIS A 1 93 ? -2.528 -2.826 -6.412 1.00 95.56 93 HIS A CA 1
ATOM 702 C C . HIS A 1 93 ? -1.654 -1.646 -6.028 1.00 95.56 93 HIS A C 1
ATOM 704 O O . HIS A 1 93 ? -0.945 -1.113 -6.878 1.00 95.56 93 HIS A O 1
ATOM 710 N N . TRP A 1 94 ? -1.667 -1.270 -4.754 1.00 95.38 94 TRP A N 1
ATOM 711 C CA . TRP A 1 94 ? -0.628 -0.432 -4.170 1.00 95.38 94 TRP A CA 1
ATOM 712 C C . TRP A 1 94 ? 0.478 -1.335 -3.644 1.00 95.38 94 TRP A C 1
ATOM 714 O O . TRP A 1 94 ? 0.207 -2.291 -2.917 1.00 95.38 94 TRP A O 1
ATOM 724 N N . ILE A 1 95 ? 1.708 -1.063 -4.054 1.00 93.69 95 ILE A N 1
ATOM 725 C CA . ILE A 1 95 ? 2.852 -1.934 -3.818 1.00 93.69 95 ILE A CA 1
ATOM 726 C C . ILE A 1 95 ? 3.984 -1.092 -3.264 1.00 93.69 95 ILE A C 1
ATOM 728 O O . ILE A 1 95 ? 4.453 -0.162 -3.920 1.00 93.69 95 ILE A O 1
ATOM 732 N N . ASP A 1 96 ? 4.451 -1.457 -2.082 1.00 91.44 96 ASP A N 1
ATOM 733 C CA . ASP A 1 96 ? 5.716 -0.980 -1.551 1.00 91.44 96 ASP A CA 1
ATOM 734 C C . ASP A 1 96 ? 6.879 -1.572 -2.366 1.00 91.44 96 ASP A C 1
ATOM 736 O O . ASP A 1 96 ? 7.080 -2.788 -2.393 1.00 91.44 96 ASP A O 1
ATOM 740 N N . ILE A 1 97 ? 7.648 -0.718 -3.047 1.00 88.00 97 ILE A N 1
ATOM 741 C CA . ILE A 1 97 ? 8.773 -1.141 -3.898 1.00 88.00 97 ILE A CA 1
ATOM 742 C C . ILE A 1 97 ? 10.139 -0.955 -3.222 1.00 88.00 97 ILE A C 1
ATOM 744 O O . ILE A 1 97 ? 11.178 -1.221 -3.829 1.00 88.00 97 ILE A O 1
ATOM 748 N N . GLY A 1 98 ? 10.162 -0.567 -1.944 1.00 87.31 98 GLY A N 1
ATOM 749 C CA . GLY A 1 98 ? 11.395 -0.359 -1.192 1.00 87.31 98 GLY A CA 1
ATOM 750 C C . GLY A 1 98 ? 12.083 0.971 -1.498 1.00 87.31 98 GLY A C 1
ATOM 751 O O . GLY A 1 98 ? 11.427 1.954 -1.833 1.00 87.31 98 GLY A O 1
ATOM 752 N N . ARG A 1 99 ? 13.408 1.015 -1.311 1.00 85.38 99 ARG A N 1
ATOM 753 C CA . ARG A 1 99 ? 14.220 2.227 -1.519 1.00 85.38 99 ARG A CA 1
ATOM 754 C C . ARG A 1 99 ? 14.360 2.565 -3.006 1.00 85.38 99 ARG A C 1
ATOM 756 O O . ARG A 1 99 ? 14.448 1.650 -3.829 1.00 85.38 99 ARG A O 1
ATOM 763 N N . GLY A 1 100 ? 14.393 3.859 -3.333 1.00 66.38 100 GLY A N 1
ATOM 764 C CA . GLY A 1 100 ? 14.333 4.390 -4.703 1.00 66.38 100 GLY A CA 1
ATOM 765 C C . GLY A 1 100 ? 15.474 3.965 -5.626 1.00 66.38 100 GLY A C 1
ATOM 766 O O . GLY A 1 100 ? 15.305 3.958 -6.844 1.00 66.38 100 GLY A O 1
ATOM 767 N N . GLU A 1 101 ? 16.593 3.531 -5.047 1.00 58.06 101 GLU A N 1
ATOM 768 C CA . GLU A 1 101 ? 17.829 3.139 -5.735 1.00 58.06 101 GLU A CA 1
ATOM 769 C C . GLU A 1 101 ? 17.674 1.939 -6.693 1.00 58.06 101 GLU A C 1
ATOM 771 O O . GLU A 1 101 ? 18.519 1.724 -7.558 1.00 58.06 101 GLU A O 1
ATOM 776 N N . ALA A 1 102 ? 16.607 1.141 -6.565 1.00 55.44 102 ALA A N 1
ATOM 777 C CA . ALA A 1 102 ? 16.488 -0.131 -7.281 1.00 55.44 102 ALA A CA 1
ATOM 778 C C . ALA A 1 102 ? 15.863 -0.053 -8.692 1.00 55.44 102 ALA A C 1
ATOM 780 O O . ALA A 1 102 ? 15.922 -1.051 -9.411 1.00 55.44 102 ALA A O 1
ATOM 781 N N . MET A 1 103 ? 15.243 1.063 -9.106 1.00 59.56 103 MET A N 1
ATOM 782 C CA . MET A 1 103 ? 14.532 1.145 -10.399 1.00 59.56 103 MET A CA 1
ATOM 783 C C . MET A 1 103 ? 14.595 2.535 -11.044 1.00 59.56 103 MET A C 1
ATOM 785 O O . MET A 1 103 ? 14.111 3.510 -10.457 1.00 59.56 103 MET A O 1
ATOM 789 N N . GLU A 1 104 ? 15.051 2.582 -12.303 1.00 63.16 104 GLU A N 1
ATOM 790 C CA . GLU A 1 104 ? 14.886 3.729 -13.209 1.00 63.16 104 GLU A CA 1
ATOM 791 C C . GLU A 1 104 ? 13.427 4.221 -13.228 1.00 63.16 104 GLU A C 1
ATOM 793 O O . GLU A 1 104 ? 12.478 3.454 -13.012 1.00 63.16 104 GLU A O 1
ATOM 798 N N . THR A 1 105 ? 13.228 5.523 -13.444 1.00 67.62 105 THR A N 1
ATOM 799 C CA . THR A 1 105 ? 11.896 6.139 -13.471 1.00 67.62 105 THR A CA 1
ATOM 800 C C . THR A 1 105 ? 11.094 5.614 -14.659 1.00 67.62 105 THR A C 1
ATOM 802 O O . THR A 1 105 ? 11.201 6.101 -15.780 1.00 67.62 105 THR A O 1
ATOM 805 N N . MET A 1 106 ? 10.268 4.606 -14.395 1.00 71.62 106 MET A N 1
ATOM 806 C CA . MET A 1 106 ? 9.322 4.046 -15.352 1.00 71.62 106 MET A CA 1
ATOM 807 C C . MET A 1 106 ? 8.240 5.082 -15.695 1.00 71.62 106 MET A C 1
ATOM 809 O O . MET A 1 106 ? 7.627 5.642 -14.780 1.00 71.62 106 MET A O 1
ATOM 813 N N . PRO A 1 107 ? 7.967 5.343 -16.985 1.00 78.19 107 PRO A N 1
ATOM 814 C CA . PRO A 1 107 ? 6.927 6.283 -17.371 1.00 78.19 107 PRO A CA 1
ATOM 815 C C . PRO A 1 107 ? 5.544 5.763 -16.964 1.00 78.19 107 PRO A C 1
ATOM 817 O O . PRO A 1 107 ? 5.251 4.567 -17.042 1.00 78.19 107 PRO A O 1
ATOM 820 N N . ASN A 1 108 ? 4.660 6.677 -16.566 1.00 82.62 108 ASN A N 1
ATOM 821 C CA . 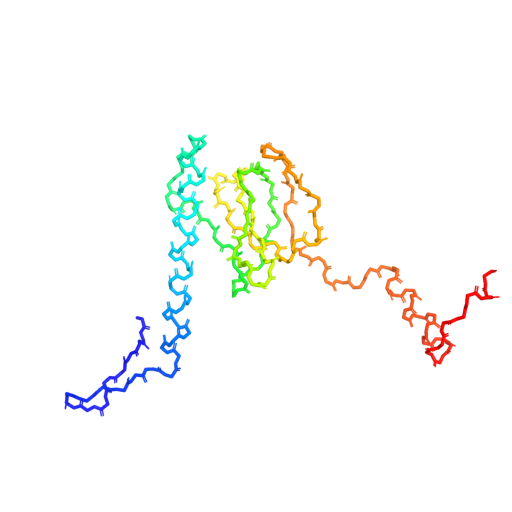ASN A 1 108 ? 3.260 6.348 -16.311 1.00 82.62 108 ASN A CA 1
ATOM 822 C C . ASN A 1 108 ? 2.633 5.669 -17.538 1.00 82.62 108 ASN A C 1
ATOM 824 O O . ASN A 1 108 ? 2.834 6.105 -18.669 1.00 82.62 108 ASN A O 1
ATOM 828 N N . GLY A 1 109 ? 1.834 4.626 -17.310 1.00 86.44 109 GLY A N 1
ATOM 829 C CA . GLY A 1 109 ? 1.165 3.880 -18.374 1.00 86.44 109 GLY A CA 1
ATOM 830 C C . GLY A 1 109 ? 1.973 2.726 -18.973 1.00 86.44 109 GLY A C 1
ATOM 831 O O . GLY A 1 109 ? 1.414 1.982 -19.777 1.00 86.44 109 GLY A O 1
ATOM 832 N N . CYS A 1 110 ? 3.236 2.524 -18.581 1.00 90.62 110 CYS A N 1
ATOM 833 C CA . CYS A 1 110 ? 3.975 1.328 -18.986 1.00 90.62 110 CYS A CA 1
ATOM 834 C C . CYS A 1 110 ? 3.358 0.053 -18.388 1.00 90.62 110 CYS A C 1
ATOM 836 O O . CYS A 1 110 ? 2.725 0.078 -17.327 1.00 90.62 110 CYS A O 1
ATOM 838 N N . ILE A 1 111 ? 3.543 -1.069 -19.083 1.00 93.25 111 ILE A N 1
ATOM 839 C CA . ILE A 1 111 ? 3.143 -2.385 -18.587 1.00 93.25 111 ILE A CA 1
ATOM 8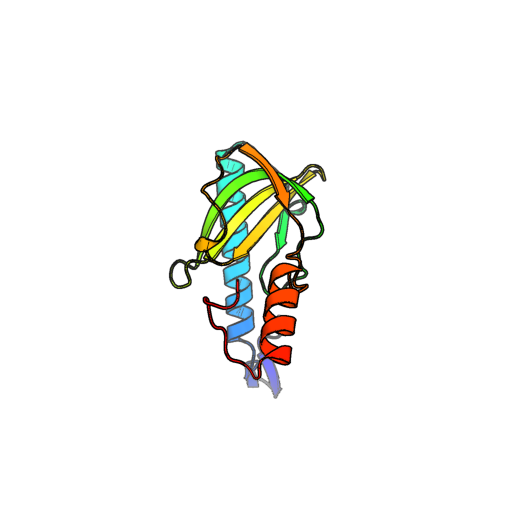40 C C . ILE A 1 111 ? 4.294 -2.977 -17.783 1.00 93.25 111 ILE A C 1
ATOM 842 O O . ILE A 1 111 ? 5.434 -3.013 -18.243 1.00 93.25 111 ILE A O 1
ATOM 846 N N . VAL A 1 112 ? 3.980 -3.459 -16.587 1.00 92.44 112 VAL A N 1
ATOM 847 C CA . VAL A 1 112 ? 4.926 -4.091 -15.672 1.00 92.44 112 VAL A CA 1
ATOM 848 C C . VAL A 1 112 ? 4.474 -5.491 -15.317 1.00 92.44 112 VAL A C 1
ATOM 850 O O . VAL A 1 112 ? 3.280 -5.767 -15.212 1.00 92.44 112 VAL A O 1
ATOM 853 N N . ARG A 1 113 ? 5.455 -6.357 -15.062 1.00 93.44 113 ARG A N 1
ATOM 854 C CA . ARG A 1 113 ? 5.260 -7.558 -14.257 1.00 93.44 113 ARG A CA 1
ATOM 855 C C . ARG A 1 113 ? 5.880 -7.319 -12.891 1.00 93.44 113 ARG A C 1
ATOM 857 O O . ARG A 1 113 ? 7.091 -7.137 -12.796 1.00 93.44 113 ARG A O 1
ATOM 864 N N . VAL A 1 114 ? 5.066 -7.367 -11.847 1.00 89.81 114 VAL A N 1
ATOM 865 C CA . VAL A 1 114 ? 5.546 -7.412 -10.467 1.00 89.81 114 VAL A CA 1
ATOM 866 C C . VAL A 1 114 ? 5.655 -8.875 -10.058 1.00 89.81 114 VAL A C 1
ATOM 868 O O . VAL A 1 114 ? 4.812 -9.698 -10.417 1.00 89.81 114 VAL A O 1
ATOM 871 N N . ALA A 1 115 ? 6.723 -9.220 -9.354 1.00 87.94 115 ALA A N 1
ATOM 872 C CA . ALA A 1 115 ? 6.928 -10.543 -8.789 1.00 87.94 115 ALA A CA 1
ATOM 873 C C . ALA A 1 115 ? 7.606 -10.401 -7.418 1.00 87.94 115 ALA A C 1
ATOM 875 O O . ALA A 1 115 ? 8.266 -9.382 -7.183 1.00 87.94 115 ALA A O 1
ATOM 876 N N . PRO A 1 116 ? 7.485 -11.406 -6.533 1.00 81.75 116 PRO A N 1
ATOM 877 C CA . PRO A 1 116 ? 8.252 -11.438 -5.298 1.00 81.75 116 PRO A CA 1
ATOM 878 C C . PRO A 1 116 ? 9.742 -11.268 -5.599 1.00 81.75 116 PRO A C 1
ATOM 880 O O . PRO A 1 116 ? 10.251 -11.794 -6.595 1.00 81.75 116 PRO A O 1
ATOM 883 N N . ARG A 1 117 ? 10.460 -10.552 -4.730 1.00 70.25 117 ARG A N 1
ATOM 884 C CA . ARG A 1 117 ? 11.921 -10.505 -4.817 1.00 70.25 117 ARG A CA 1
ATOM 885 C C . ARG A 1 117 ? 12.458 -11.926 -4.662 1.00 70.25 117 ARG A C 1
ATOM 887 O O . ARG A 1 117 ? 12.188 -12.569 -3.653 1.00 70.25 117 ARG A O 1
ATOM 894 N N . ASN A 1 118 ? 13.223 -12.399 -5.646 1.00 62.53 118 ASN A N 1
ATOM 895 C CA . ASN A 1 118 ? 13.979 -13.632 -5.485 1.00 62.53 118 ASN A CA 1
ATOM 896 C C . ASN A 1 118 ? 15.117 -13.349 -4.495 1.00 62.53 118 ASN A C 1
ATOM 898 O O . ASN A 1 118 ? 16.068 -12.646 -4.830 1.00 62.53 118 ASN A O 1
ATOM 902 N N . THR A 1 119 ? 14.962 -13.819 -3.261 1.00 54.69 119 THR A N 1
ATOM 903 C CA . THR A 1 119 ? 15.965 -13.712 -2.197 1.00 54.69 119 THR A CA 1
ATOM 904 C C . THR A 1 119 ? 17.003 -14.828 -2.263 1.00 54.69 119 THR A C 1
ATOM 906 O O . THR A 1 119 ? 17.910 -14.853 -1.433 1.00 54.69 119 THR A O 1
ATOM 909 N N . GLU A 1 120 ? 16.913 -15.742 -3.236 1.00 54.09 120 GLU A N 1
ATOM 910 C CA . GLU A 1 120 ? 17.995 -16.687 -3.464 1.00 54.09 120 GLU A CA 1
ATOM 911 C C . GLU A 1 120 ? 19.255 -15.936 -3.912 1.00 54.09 120 GLU A C 1
ATOM 913 O O . GLU A 1 120 ? 19.179 -15.090 -4.811 1.00 54.09 120 GLU A O 1
ATOM 918 N N . PRO A 1 121 ? 20.428 -16.265 -3.336 1.00 50.25 121 PRO A N 1
ATOM 919 C CA . PRO A 1 121 ? 21.696 -15.710 -3.783 1.00 50.25 121 PRO A CA 1
ATOM 920 C C . PRO A 1 121 ? 21.828 -15.908 -5.287 1.00 50.25 121 PRO A C 1
ATOM 922 O O . PRO A 1 121 ? 21.665 -17.037 -5.780 1.00 50.25 121 PRO A O 1
ATOM 925 N N . ARG A 1 122 ? 22.120 -14.828 -6.022 1.00 54.84 122 ARG A N 1
ATOM 926 C CA . ARG A 1 122 ? 22.335 -14.920 -7.467 1.00 54.84 122 ARG A CA 1
ATOM 927 C C . ARG A 1 122 ? 23.511 -15.866 -7.692 1.00 54.84 122 ARG A C 1
ATOM 929 O O . ARG A 1 122 ? 24.397 -15.989 -6.851 1.00 54.84 122 ARG A O 1
ATOM 936 N N . ARG A 1 123 ? 23.566 -16.524 -8.853 1.00 55.06 123 ARG A N 1
ATOM 937 C CA . ARG A 1 123 ? 24.692 -17.414 -9.192 1.00 55.06 123 ARG A CA 1
ATOM 938 C C . ARG A 1 123 ? 26.052 -16.716 -9.022 1.00 55.06 123 ARG A C 1
ATOM 940 O O . ARG A 1 123 ? 26.992 -17.351 -8.578 1.00 55.06 123 ARG A O 1
ATOM 947 N N . VAL A 1 124 ? 26.111 -15.410 -9.296 1.00 55.44 124 VAL A N 1
ATOM 948 C CA . VAL A 1 124 ? 27.290 -14.557 -9.071 1.00 55.44 124 VAL A CA 1
ATOM 949 C C . VAL A 1 124 ? 27.663 -14.471 -7.586 1.00 55.44 124 VAL A C 1
ATOM 951 O O . VAL A 1 124 ? 28.821 -14.684 -7.247 1.00 55.44 124 VAL A O 1
ATOM 954 N N . ASP A 1 125 ? 26.690 -14.246 -6.700 1.00 52.22 125 ASP A N 1
ATOM 955 C CA . ASP A 1 125 ? 26.912 -14.187 -5.248 1.00 52.22 125 ASP A CA 1
ATOM 956 C C . ASP A 1 125 ? 27.403 -15.540 -4.707 1.00 52.22 125 ASP A C 1
ATOM 958 O O . ASP A 1 125 ? 28.273 -15.588 -3.839 1.00 52.22 125 ASP A O 1
ATOM 962 N N . ARG A 1 126 ? 26.896 -16.651 -5.269 1.00 59.97 126 ARG A N 1
ATOM 963 C CA . ARG A 1 126 ? 27.370 -18.009 -4.948 1.00 59.97 126 ARG A CA 1
ATOM 964 C C . ARG A 1 126 ? 28.817 -18.218 -5.386 1.00 59.97 126 ARG A C 1
ATOM 966 O O . ARG A 1 126 ? 29.607 -18.721 -4.600 1.00 59.97 126 ARG A O 1
ATOM 973 N N . THR A 1 127 ? 29.184 -17.776 -6.587 1.00 59.56 127 THR A N 1
ATOM 974 C CA . THR A 1 127 ? 30.561 -17.877 -7.094 1.00 59.56 127 THR A CA 1
ATOM 975 C C . THR A 1 127 ? 31.542 -17.044 -6.264 1.00 59.56 127 THR A C 1
ATOM 977 O O . THR A 1 127 ? 32.631 -17.518 -5.962 1.00 59.56 127 THR A O 1
ATOM 980 N N . ILE A 1 128 ? 31.161 -15.840 -5.823 1.00 56.72 128 ILE A N 1
ATOM 981 C CA . ILE A 1 128 ? 32.000 -15.019 -4.931 1.00 56.72 128 ILE A CA 1
ATOM 982 C C . ILE A 1 128 ? 32.157 -15.692 -3.563 1.00 56.72 128 ILE A C 1
ATOM 984 O O . ILE A 1 128 ? 33.267 -15.745 -3.037 1.00 56.72 128 ILE A O 1
ATOM 988 N N . ALA A 1 129 ? 31.078 -16.247 -3.002 1.00 57.66 129 ALA A N 1
ATOM 989 C CA . ALA A 1 129 ? 31.137 -16.988 -1.744 1.00 57.66 129 ALA A CA 1
ATOM 990 C C . ALA A 1 129 ? 32.007 -18.255 -1.853 1.00 57.66 129 ALA A C 1
ATOM 992 O O . ALA A 1 129 ? 32.793 -18.530 -0.949 1.00 57.66 129 ALA A O 1
ATOM 993 N N . GLU A 1 130 ? 31.920 -18.991 -2.963 1.00 58.88 130 GLU A N 1
ATOM 994 C CA . GLU A 1 130 ? 32.752 -20.168 -3.249 1.00 58.88 130 GLU A CA 1
ATOM 995 C C . GLU A 1 130 ? 34.236 -19.799 -3.391 1.00 58.88 130 GLU A C 1
ATOM 997 O O . GLU A 1 130 ? 35.088 -20.431 -2.767 1.00 58.88 130 GLU A O 1
ATOM 1002 N N . ILE A 1 131 ? 34.558 -18.742 -4.143 1.00 59.88 131 ILE A N 1
ATOM 1003 C CA . ILE A 1 131 ? 35.940 -18.266 -4.320 1.00 59.88 131 ILE A CA 1
ATOM 1004 C C . ILE A 1 131 ? 36.507 -17.728 -3.000 1.00 59.88 131 ILE A C 1
ATOM 1006 O O . ILE A 1 131 ? 37.652 -18.027 -2.658 1.00 59.88 131 ILE A O 1
ATOM 1010 N N . ALA A 1 132 ? 35.720 -16.982 -2.222 1.00 54.72 132 ALA A N 1
ATOM 1011 C CA . ALA A 1 132 ? 36.137 -16.477 -0.916 1.00 54.72 132 ALA A CA 1
ATOM 1012 C C . ALA A 1 132 ? 36.345 -17.612 0.101 1.00 54.72 132 ALA A C 1
ATOM 1014 O O . ALA A 1 132 ? 37.311 -17.577 0.863 1.00 54.72 132 ALA A O 1
ATOM 1015 N N . ALA A 1 133 ? 35.490 -18.641 0.088 1.00 60.09 133 ALA A N 1
ATOM 1016 C CA . ALA A 1 133 ? 35.643 -19.824 0.933 1.00 60.09 133 ALA A CA 1
ATOM 1017 C C . ALA A 1 133 ? 36.884 -20.649 0.551 1.00 60.09 133 ALA A C 1
ATOM 1019 O O . ALA A 1 133 ? 37.587 -21.137 1.434 1.00 60.09 133 ALA A O 1
ATOM 1020 N N . ALA A 1 134 ? 37.194 -20.753 -0.744 1.00 62.31 134 ALA A N 1
ATOM 1021 C CA . ALA A 1 134 ? 38.385 -21.444 -1.236 1.00 62.31 134 ALA A CA 1
ATOM 1022 C C . ALA A 1 134 ? 39.701 -20.696 -0.938 1.00 62.31 134 ALA A C 1
ATOM 1024 O O . ALA A 1 134 ? 40.755 -21.325 -0.896 1.00 62.31 134 ALA A O 1
ATOM 1025 N N . ASN A 1 135 ? 39.648 -19.379 -0.692 1.00 56.84 135 ASN A N 1
ATOM 1026 C CA . ASN A 1 135 ? 40.827 -18.517 -0.512 1.00 56.84 135 ASN A CA 1
ATOM 1027 C C . ASN A 1 135 ? 40.893 -17.819 0.861 1.00 56.84 135 ASN A C 1
ATOM 1029 O O .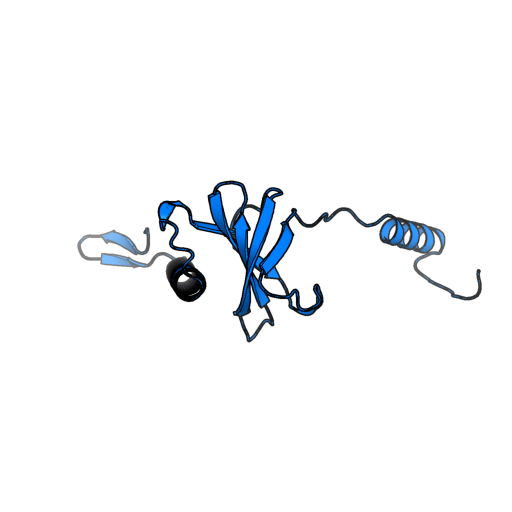 ASN A 1 135 ? 41.506 -16.761 1.007 1.00 56.84 135 ASN A O 1
ATOM 1033 N N . GLY A 1 136 ? 40.250 -18.382 1.892 1.00 53.31 136 GLY A N 1
ATOM 1034 C CA . GLY A 1 136 ? 40.362 -17.878 3.269 1.00 53.31 136 GLY A CA 1
ATOM 1035 C C . GLY A 1 136 ? 39.835 -16.449 3.470 1.00 53.31 136 GLY A C 1
ATOM 1036 O O . GLY A 1 136 ? 40.297 -15.741 4.363 1.00 53.31 136 GLY A O 1
ATOM 1037 N N . GLY A 1 137 ? 38.892 -16.008 2.633 1.00 52.34 137 GLY A N 1
ATOM 1038 C CA . GLY A 1 137 ? 38.244 -14.700 2.728 1.00 52.34 137 GLY A CA 1
ATOM 1039 C C . GLY A 1 137 ? 39.018 -13.525 2.120 1.00 52.34 137 GLY A C 1
ATOM 1040 O O . GLY A 1 137 ? 38.634 -12.382 2.360 1.00 52.34 137 GLY A O 1
ATOM 1041 N N . ARG A 1 138 ? 40.083 -13.759 1.339 1.00 49.00 138 ARG A N 1
ATOM 1042 C CA . ARG A 1 138 ? 40.794 -12.696 0.604 1.00 49.00 138 ARG A CA 1
ATOM 1043 C C . ARG A 1 138 ? 40.511 -12.777 -0.896 1.00 49.00 138 ARG A C 1
ATOM 1045 O O . ARG A 1 138 ? 40.753 -13.801 -1.523 1.00 49.00 138 ARG A O 1
ATOM 1052 N N . TYR A 1 139 ? 39.987 -11.682 -1.439 1.00 45.50 139 TYR A N 1
ATOM 1053 C CA . TYR A 1 139 ? 39.818 -11.445 -2.871 1.00 45.50 139 TYR A CA 1
ATOM 1054 C C . TYR A 1 139 ? 41.064 -10.711 -3.387 1.00 45.50 139 TYR A C 1
ATOM 1056 O O . TYR A 1 139 ? 41.375 -9.637 -2.873 1.00 45.50 139 TYR A O 1
ATOM 1064 N N . ASP A 1 140 ? 41.774 -11.293 -4.355 1.00 46.75 140 ASP A N 1
ATOM 1065 C CA . ASP A 1 140 ? 42.915 -10.682 -5.050 1.00 46.75 140 ASP A CA 1
ATOM 1066 C C . ASP A 1 140 ? 42.596 -10.620 -6.552 1.00 46.75 140 ASP A C 1
ATOM 1068 O O . ASP A 1 140 ? 42.101 -11.595 -7.120 1.00 46.75 140 ASP A O 1
ATOM 1072 N N . VAL A 1 141 ? 42.806 -9.456 -7.173 1.00 47.41 141 VAL A N 1
ATOM 1073 C CA . VAL A 1 141 ? 42.419 -9.186 -8.569 1.00 47.41 141 VAL A CA 1
ATOM 1074 C C . VAL A 1 141 ? 43.433 -9.750 -9.575 1.00 47.41 141 VAL A C 1
ATOM 1076 O O . VAL A 1 141 ? 43.111 -9.848 -10.756 1.00 47.41 141 VAL A O 1
ATOM 1079 N N . ASP A 1 142 ? 44.610 -10.177 -9.106 1.00 42.94 142 ASP A N 1
ATOM 1080 C CA . ASP A 1 142 ? 45.727 -10.645 -9.940 1.00 42.94 142 ASP A CA 1
ATOM 1081 C C . ASP A 1 142 ? 45.708 -12.163 -10.241 1.00 42.94 142 ASP A C 1
ATOM 1083 O O . ASP A 1 142 ? 46.664 -12.700 -10.799 1.00 42.94 142 ASP A O 1
ATOM 1087 N N . ILE A 1 143 ? 44.628 -12.884 -9.903 1.00 51.16 143 ILE A N 1
ATOM 1088 C CA . ILE A 1 143 ? 44.465 -14.332 -10.192 1.00 51.16 143 ILE A CA 1
ATOM 1089 C C . ILE A 1 143 ? 43.496 -14.582 -11.372 1.00 51.16 143 ILE A C 1
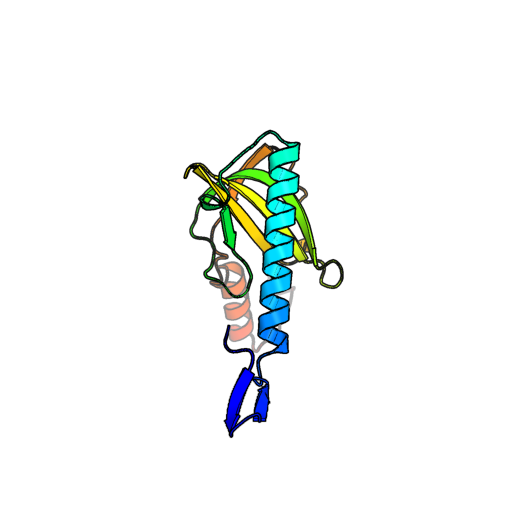ATOM 1091 O O . ILE A 1 143 ? 42.853 -15.631 -11.459 1.00 51.16 143 ILE A O 1
ATOM 1095 N N . HIS A 1 144 ? 43.371 -13.617 -12.286 1.00 39.06 144 HIS A N 1
ATOM 1096 C CA . HIS A 1 144 ? 42.583 -13.733 -13.518 1.00 39.06 144 HIS A CA 1
ATOM 1097 C C . HIS A 1 144 ? 43.457 -13.753 -14.771 1.00 39.06 144 HIS A C 1
ATOM 1099 O O . HIS A 1 144 ? 44.336 -12.875 -14.900 1.00 39.06 144 HIS A O 1
#

Mean predicted aligned error: 10.98 Å

Nearest PDB structures (foldseek):
  1b9m-assembly1_A  TM=7.901E-01  e=3.807E-02  Escherichia coli
  8y5f-assembly1_D  TM=5.686E-01  e=1.615E-01  Escherichia coli
  1z47-assembly1_B-2  TM=4.333E-01  e=1.950E-01  Alicyclobacillus acidocaldarius
  5lhy-assembly1_A  TM=2.971E-01  e=2.211E-01  Homo sapiens
  1mby-assembly1_A  TM=3.151E-01  e=7.295E-01  Mus musculus

Radius of gyration: 21.82 Å; Cα contacts (8 Å, |Δi|>4): 178; chains: 1; bounding box: 61×33×56 Å

pLDDT: mean 81.82, std 15.61, range [39.06, 95.62]

Sequence (144 aa):
MGLAAEVGAGSWRLDDELEATLRRTGERGDIIKTIHRELAGKGLARSAADWVIHDRAGEPVQSLVGRVVARGLADEINDRHYMIVDAVDGKSHWIDIGRGEAMETMPNGCIVRVAPRNTEPRRVDRTIAEIAAANGGRYDVDIH

Secondary structure (DSSP, 8-state):
--SEEEEETTEEEEPTTHHHHHHHHHHHHHHHHHHHHHHHTTT----GGGEEEE-TTS-----EEEEEEEEEEEETTTTEEEEEEEETTSPEEEEEEEEGGGS--PPTT-EEEE-----SPPHHHHHHHHHHHHTTT---TT--

Solvent-accessible surface area (backbone atoms only — not comparable to full-atom values): 8669 Å² total; per-residue (Å²): 132,74,48,54,46,77,79,46,94,96,37,74,42,70,34,95,56,32,66,64,52,52,49,54,52,50,54,52,52,52,50,53,52,47,53,51,53,60,27,56,78,68,73,53,83,66,61,77,88,39,55,44,78,31,48,90,91,53,68,77,56,69,72,43,46,26,31,34,66,46,73,50,75,74,35,76,92,72,44,22,26,33,36,32,29,49,28,80,88,74,31,40,35,40,35,61,67,46,52,59,90,81,58,80,89,73,62,76,64,42,80,45,75,51,59,60,82,78,82,67,75,49,73,66,56,48,50,51,50,51,53,26,65,75,46,82,69,56,89,70,86,85,84,116

Foldseek 3Di:
DQQWDAPDDVDIDGDPCNVVVVVVVVLVVVVLVVLCVLCVVVVNDDDSVQEAEADPVDDHDAKWKFFWSDKDDSDPVQQWMWTWGCTPVRGIYIHTPGHPVPDDDDDGGDMDIDHGPPPPQDVVSVVVVVVCVVVVNDDDPPPD